Protein AF-A0A7L3MLP2-F1 (afdb_monomer_lite)

Organism: NCBI:txid2585811

Secondary structure (DSSP, 8-state):
------------TTTTS-----------SS--TTT------TTTSS---TT---SS----S---------------

Radius of gyration: 16.31 Å; chains: 1; bounding box: 41×26×41 Å

InterPro domains:
  IPR006201 Neurotransmitter-gated ion-channel [PTHR18945] (1-68)
  IPR006202 Neurotransmitter-gated ion-channel ligand-binding domain [PF02931] (1-72)
  IPR018000 Neurotransmitter-gated ion-channel, conserved site [PS00236] (8-22)
  IPR036734 Neurotransmitter-gated ion-channel ligand-binding domain superfamily [G3DSA:2.70.170.10] (1-76)
  IPR036734 Neurotransmitter-gated ion-channel ligand-binding domain superfamily [SSF63712] (1-73)

pLDDT: mean 92.23, std 8.47, range [48.31, 97.56]

Foldseek 3Di:
DDDDDDDFDADCPPPPPGDGDGDDDDDDPQDAPVGDDDDADPPCSDDDDPPDDDPRDDDDPDDDDDDPDDDDPNPD

Structure (mmCIF, N/CA/C/O backbone):
data_AF-A0A7L3MLP2-F1
#
_entry.id   AF-A0A7L3MLP2-F1
#
loop_
_atom_site.group_PDB
_atom_site.id
_atom_site.type_symbol
_atom_site.label_atom_id
_atom_site.label_alt_id
_atom_site.label_comp_id
_atom_site.label_asym_id
_atom_site.label_entity_id
_atom_site.label_seq_id
_atom_site.pdbx_PDB_ins_code
_atom_site.Cartn_x
_a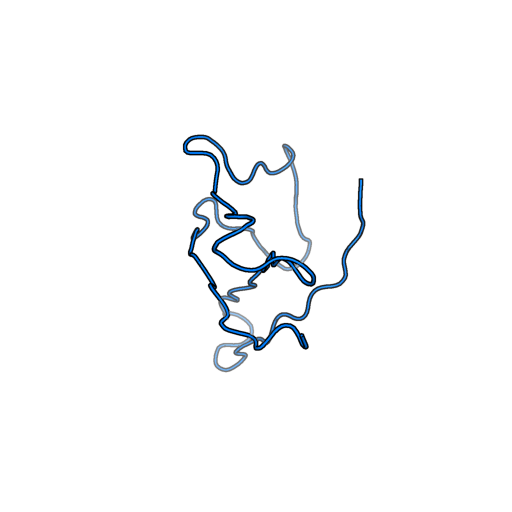tom_site.Cartn_y
_atom_site.Cartn_z
_atom_site.occupancy
_atom_site.B_iso_or_equiv
_atom_site.auth_seq_id
_atom_site.auth_comp_id
_atom_site.auth_asym_id
_atom_site.auth_atom_id
_atom_site.pdbx_PDB_model_num
ATOM 1 N N . ARG A 1 1 ? -8.816 -3.563 -13.743 1.00 91.00 1 ARG A N 1
ATOM 2 C CA . ARG A 1 1 ? -9.316 -4.141 -12.471 1.00 91.00 1 ARG A CA 1
ATOM 3 C C . ARG A 1 1 ? -8.469 -5.359 -12.154 1.00 91.00 1 ARG A C 1
ATOM 5 O O . ARG A 1 1 ? -8.404 -6.243 -12.994 1.00 91.00 1 ARG A O 1
ATOM 12 N N . ILE A 1 2 ? -7.813 -5.374 -11.000 1.00 96.38 2 ILE A N 1
ATOM 13 C CA . ILE A 1 2 ? -6.968 -6.482 -10.538 1.00 96.38 2 ILE A CA 1
ATOM 14 C C . ILE A 1 2 ? -7.396 -6.790 -9.100 1.00 96.38 2 ILE A C 1
ATOM 16 O O . ILE A 1 2 ? -7.776 -5.874 -8.372 1.00 96.38 2 ILE A O 1
ATOM 20 N N . THR A 1 3 ? -7.372 -8.060 -8.710 1.00 97.00 3 THR A N 1
ATOM 21 C CA . THR A 1 3 ? -7.547 -8.492 -7.319 1.00 97.00 3 THR A CA 1
ATOM 22 C C . THR A 1 3 ? -6.207 -9.023 -6.838 1.00 97.00 3 THR A C 1
ATOM 24 O O . THR A 1 3 ? -5.607 -9.856 -7.512 1.00 97.00 3 THR A O 1
ATOM 27 N N . LEU A 1 4 ? -5.726 -8.511 -5.707 1.00 96.31 4 LEU A N 1
ATOM 28 C CA . LEU A 1 4 ? -4.405 -8.822 -5.171 1.00 96.31 4 LEU A CA 1
ATOM 29 C C . LEU A 1 4 ? -4.536 -9.403 -3.767 1.00 96.31 4 LEU A C 1
ATOM 31 O O . LEU A 1 4 ? -5.343 -8.935 -2.966 1.00 96.31 4 LEU A O 1
ATOM 35 N N . THR A 1 5 ? -3.692 -10.382 -3.464 1.00 97.12 5 THR A N 1
ATOM 36 C CA . THR A 1 5 ? -3.435 -10.836 -2.099 1.00 97.12 5 THR A CA 1
ATOM 37 C C . THR A 1 5 ? -2.042 -10.357 -1.727 1.00 97.12 5 THR A C 1
ATOM 39 O O . THR A 1 5 ? -1.060 -10.786 -2.326 1.00 97.12 5 THR A O 1
ATOM 42 N N . LEU A 1 6 ? -1.965 -9.426 -0.779 1.00 97.56 6 LEU A N 1
ATOM 43 C CA . LEU A 1 6 ? -0.713 -8.807 -0.354 1.00 97.56 6 LEU A CA 1
ATOM 44 C C . LEU A 1 6 ? -0.310 -9.336 1.019 1.00 97.56 6 LEU A C 1
ATOM 46 O O . LEU A 1 6 ? -1.156 -9.521 1.894 1.00 97.56 6 LEU A O 1
ATOM 50 N N . ALA A 1 7 ? 0.988 -9.552 1.212 1.00 97.50 7 ALA A N 1
ATOM 51 C CA . ALA A 1 7 ? 1.526 -9.880 2.521 1.00 97.50 7 ALA A CA 1
ATOM 52 C C . ALA A 1 7 ? 1.565 -8.619 3.400 1.00 97.50 7 ALA A C 1
ATOM 54 O O . ALA A 1 7 ? 2.126 -7.601 3.002 1.00 97.50 7 ALA A O 1
ATOM 55 N N . CYS A 1 8 ? 0.997 -8.704 4.603 1.00 97.56 8 CYS A N 1
ATOM 56 C CA . CYS A 1 8 ? 1.051 -7.652 5.616 1.00 97.56 8 CYS A CA 1
ATOM 57 C C . CYS A 1 8 ? 1.512 -8.264 6.949 1.00 97.56 8 CYS A C 1
ATOM 59 O O . CYS A 1 8 ? 0.704 -8.889 7.640 1.00 97.56 8 CYS A O 1
ATOM 61 N N . PRO A 1 9 ? 2.809 -8.168 7.296 1.00 96.88 9 PRO A N 1
ATOM 62 C CA . PRO A 1 9 ? 3.297 -8.646 8.584 1.00 96.88 9 PRO A CA 1
ATOM 63 C C . PRO A 1 9 ? 2.726 -7.779 9.716 1.00 96.88 9 PRO A C 1
ATOM 65 O O . PRO A 1 9 ? 2.903 -6.563 9.711 1.00 96.88 9 PRO A O 1
ATOM 68 N N . MET A 1 10 ? 2.046 -8.414 10.674 1.00 96.94 10 MET A N 1
ATOM 69 C CA . MET A 1 10 ? 1.371 -7.738 11.787 1.00 96.94 10 MET A CA 1
ATOM 70 C C . MET A 1 10 ? 2.210 -7.764 13.070 1.00 96.94 10 MET A C 1
ATOM 72 O O . MET A 1 10 ? 2.810 -8.792 13.393 1.00 96.94 10 MET A O 1
ATOM 76 N N . ASP A 1 11 ? 2.205 -6.666 13.832 1.00 96.88 11 ASP A N 1
ATOM 77 C CA . ASP A 1 11 ? 2.743 -6.633 15.202 1.00 96.88 11 ASP A CA 1
ATOM 78 C C . ASP A 1 11 ? 1.591 -6.767 16.207 1.00 96.88 11 ASP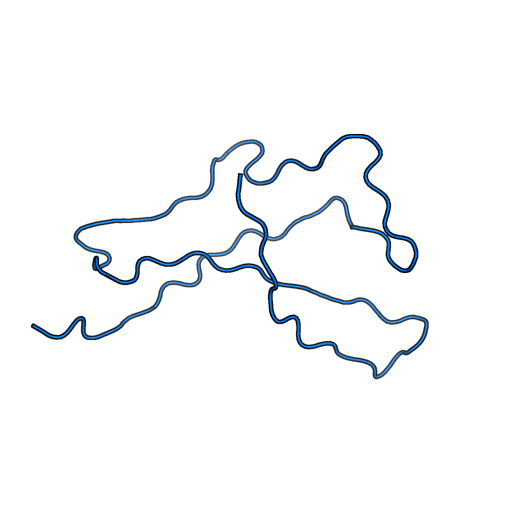 A C 1
ATOM 80 O O . ASP A 1 11 ? 0.786 -5.853 16.372 1.00 96.88 11 ASP A O 1
ATOM 84 N N . LEU A 1 12 ? 1.497 -7.924 16.866 1.00 96.88 12 LEU A N 1
ATOM 85 C CA . LEU A 1 12 ? 0.365 -8.302 17.723 1.00 96.88 12 LEU A CA 1
ATOM 86 C C . LEU A 1 12 ? 0.622 -8.088 19.222 1.00 96.88 12 LEU A C 1
ATOM 88 O O . LEU A 1 12 ? -0.141 -8.580 20.052 1.00 96.88 12 LEU A O 1
ATOM 92 N N . LYS A 1 13 ? 1.679 -7.360 19.605 1.00 97.38 13 LYS A N 1
ATOM 93 C CA . LYS A 1 13 ? 2.022 -7.135 21.027 1.00 97.38 13 LYS A CA 1
ATOM 94 C C . LYS A 1 13 ? 0.880 -6.545 21.856 1.00 97.38 13 LYS A C 1
ATOM 96 O O . LYS A 1 13 ? 0.782 -6.849 23.038 1.00 97.38 13 LYS A O 1
ATOM 101 N N . ASN A 1 14 ? 0.041 -5.713 21.238 1.00 95.81 14 ASN A N 1
ATOM 102 C CA . ASN A 1 14 ? -1.043 -4.991 21.907 1.00 95.81 14 ASN A CA 1
ATOM 103 C C . ASN A 1 14 ? -2.433 -5.555 21.592 1.00 95.81 14 ASN A C 1
ATOM 105 O O . ASN A 1 14 ? -3.426 -4.864 21.812 1.00 95.81 14 ASN A O 1
ATOM 109 N N . PHE A 1 15 ? -2.523 -6.784 21.077 1.00 94.69 15 PHE A N 1
ATOM 110 C CA . PHE A 1 15 ? -3.808 -7.403 20.763 1.00 94.69 15 PHE A CA 1
ATOM 111 C C . PHE A 1 15 ? -4.743 -7.415 21.991 1.00 94.69 15 PHE A C 1
ATOM 113 O O . PHE A 1 15 ? -4.295 -7.781 23.082 1.00 94.69 15 PHE A O 1
ATOM 120 N N . PRO A 1 16 ? -6.034 -7.043 21.858 1.00 94.88 16 PRO A N 1
ATOM 121 C CA . PRO A 1 16 ? -6.778 -6.747 20.621 1.00 94.88 16 PRO A CA 1
ATOM 122 C C . PRO A 1 16 ? -6.828 -5.255 20.225 1.00 94.88 16 PRO A C 1
ATOM 124 O O . PRO A 1 16 ? -7.655 -4.863 19.408 1.00 94.88 16 PRO A O 1
ATOM 127 N N . MET A 1 17 ? -6.021 -4.400 20.857 1.00 95.69 17 MET A N 1
ATOM 128 C CA . MET A 1 17 ? -6.002 -2.938 20.672 1.00 95.69 17 MET A CA 1
ATOM 129 C C . MET A 1 17 ? -4.791 -2.473 19.847 1.00 95.69 17 MET A C 1
ATOM 131 O O . MET A 1 17 ? -4.269 -1.370 20.020 1.00 95.69 17 MET A O 1
ATOM 135 N N . ASP A 1 18 ? -4.295 -3.343 18.984 1.00 96.06 18 ASP A N 1
ATOM 136 C CA . ASP A 1 18 ? -3.172 -3.108 18.096 1.00 96.06 18 ASP A CA 1
ATOM 137 C C . ASP A 1 18 ? -3.548 -2.221 16.899 1.00 96.06 18 ASP A C 1
ATOM 139 O O . ASP A 1 18 ? -4.702 -2.105 16.489 1.00 96.06 18 ASP A O 1
ATOM 143 N N . VAL A 1 19 ? -2.535 -1.571 16.327 1.00 95.62 19 VAL A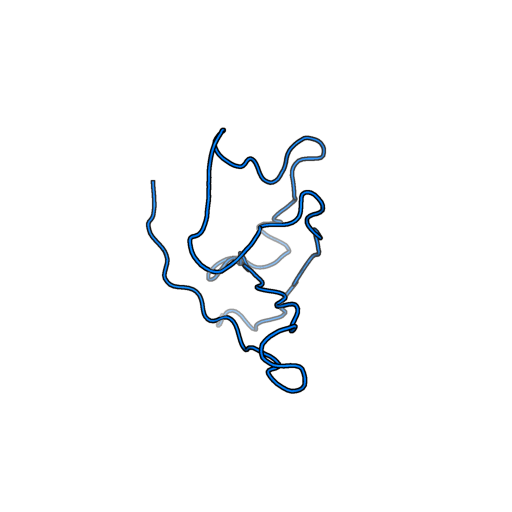 N 1
ATOM 144 C CA . VAL A 1 19 ? -2.659 -0.786 15.097 1.00 95.62 19 VAL A CA 1
ATOM 145 C C . VAL A 1 19 ? -1.738 -1.411 14.068 1.00 95.62 19 VAL A C 1
ATOM 147 O O . VAL A 1 19 ? -0.534 -1.509 14.297 1.00 95.62 19 VAL A O 1
ATOM 150 N N . GLN A 1 20 ? -2.308 -1.809 12.933 1.00 96.81 20 GLN A N 1
ATOM 151 C CA . GLN A 1 20 ? -1.570 -2.469 11.864 1.00 96.81 20 GLN A CA 1
ATOM 152 C C . GLN A 1 20 ? -1.262 -1.509 10.716 1.00 96.81 20 GLN A C 1
ATOM 154 O O . GLN A 1 20 ? -2.131 -0.762 10.262 1.00 96.81 20 GLN A O 1
ATOM 159 N N . THR A 1 21 ? -0.024 -1.571 10.223 1.00 96.56 21 THR A N 1
ATOM 160 C CA . THR A 1 21 ? 0.438 -0.816 9.053 1.00 96.56 21 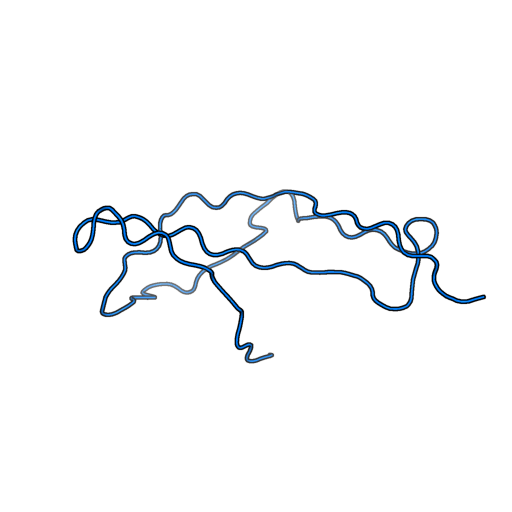THR A CA 1
ATOM 161 C C . THR A 1 21 ? 0.688 -1.786 7.906 1.00 96.56 21 THR A C 1
ATOM 163 O O . THR A 1 21 ? 1.734 -2.429 7.844 1.00 96.56 21 THR A O 1
ATOM 166 N N . CYS A 1 22 ? -0.269 -1.882 6.984 1.00 96.88 22 CYS A N 1
ATOM 167 C CA . CYS A 1 22 ? -0.123 -2.695 5.780 1.00 96.88 22 CYS A CA 1
ATOM 168 C C . CYS A 1 22 ? 0.412 -1.865 4.616 1.00 96.88 22 CYS A C 1
ATOM 170 O O . CYS A 1 22 ? -0.150 -0.825 4.275 1.00 96.88 22 CYS A O 1
ATOM 172 N N . ILE A 1 23 ? 1.486 -2.351 3.994 1.00 96.69 23 ILE A N 1
ATOM 173 C CA . ILE A 1 23 ? 2.142 -1.690 2.866 1.00 96.69 23 ILE A CA 1
ATOM 174 C C . ILE A 1 23 ? 1.782 -2.369 1.546 1.00 96.69 23 ILE A C 1
ATOM 176 O O . ILE A 1 23 ? 1.647 -3.588 1.465 1.00 96.69 23 ILE A O 1
ATOM 180 N N . MET A 1 24 ? 1.672 -1.564 0.495 1.00 96.62 24 MET A N 1
ATOM 181 C CA . MET A 1 24 ? 1.567 -2.016 -0.888 1.00 96.62 24 MET A CA 1
ATOM 182 C C . MET A 1 24 ? 2.724 -1.396 -1.662 1.00 96.62 24 MET A C 1
ATOM 184 O O . MET A 1 24 ? 2.970 -0.197 -1.546 1.00 96.62 24 MET A O 1
ATOM 188 N N . GLN A 1 25 ? 3.445 -2.212 -2.424 1.00 95.75 25 GLN A N 1
ATOM 189 C CA . GLN A 1 25 ? 4.597 -1.776 -3.207 1.00 95.75 25 GLN A CA 1
ATOM 190 C C . GLN A 1 25 ? 4.340 -2.060 -4.682 1.00 95.75 25 GLN A C 1
ATOM 192 O O . GLN A 1 25 ? 3.816 -3.117 -5.032 1.00 95.75 25 GLN A O 1
ATOM 197 N N . LEU A 1 26 ? 4.700 -1.098 -5.528 1.00 94.94 26 LEU A N 1
ATOM 198 C CA . LEU A 1 26 ? 4.683 -1.233 -6.977 1.00 94.94 26 LEU A CA 1
ATOM 199 C C . LEU A 1 26 ? 6.113 -1.055 -7.477 1.00 94.94 26 LEU A C 1
ATOM 201 O O . LEU A 1 26 ? 6.778 -0.084 -7.121 1.00 94.94 26 LEU A O 1
ATOM 205 N N . GLU A 1 27 ? 6.578 -1.990 -8.297 1.00 93.19 27 GLU A N 1
ATOM 206 C CA . GLU A 1 27 ? 7.916 -1.953 -8.876 1.00 93.19 27 GLU A CA 1
ATOM 207 C C . GLU A 1 27 ? 7.900 -2.415 -10.329 1.00 93.19 27 GLU A C 1
ATOM 209 O O . GLU A 1 27 ? 7.005 -3.141 -10.770 1.00 93.19 27 GLU A O 1
ATOM 214 N N . SER A 1 28 ? 8.896 -1.958 -11.083 1.00 92.19 28 SER A N 1
ATOM 215 C CA . SER A 1 28 ? 9.159 -2.471 -12.418 1.00 92.19 28 SER A CA 1
ATOM 216 C C . SER A 1 28 ? 10.051 -3.696 -12.302 1.00 92.19 28 SER A C 1
ATOM 218 O O . SER A 1 28 ? 11.096 -3.647 -11.660 1.00 92.19 28 SER A O 1
ATOM 220 N N . PHE A 1 29 ? 9.648 -4.787 -12.946 1.00 89.75 29 PHE A N 1
ATOM 221 C CA . PHE A 1 29 ? 10.456 -6.001 -12.992 1.00 89.75 29 PHE A CA 1
ATOM 222 C C . PHE A 1 29 ? 11.508 -5.965 -14.114 1.00 89.75 29 PHE A C 1
ATOM 224 O O . PHE A 1 29 ? 12.596 -6.510 -13.962 1.00 89.75 29 PHE A O 1
ATOM 231 N N . GLY A 1 30 ? 11.178 -5.346 -15.254 1.00 88.62 30 GLY A N 1
ATOM 232 C CA . GLY A 1 30 ? 11.974 -5.436 -16.485 1.00 88.62 30 GLY A CA 1
ATOM 233 C C . GLY A 1 30 ? 12.723 -4.166 -16.889 1.00 88.62 30 GLY A C 1
ATOM 234 O O . GLY A 1 30 ? 13.511 -4.221 -17.826 1.00 88.62 30 GLY A O 1
ATOM 235 N N . TYR A 1 31 ? 12.477 -3.039 -16.218 1.00 89.25 31 TYR A N 1
ATOM 236 C CA . TYR A 1 31 ? 13.086 -1.749 -16.556 1.00 89.25 31 TYR A CA 1
ATOM 237 C C . TYR A 1 31 ? 13.856 -1.185 -15.376 1.00 89.25 31 TYR A C 1
ATOM 239 O O . TYR A 1 31 ? 13.393 -1.265 -14.236 1.00 89.25 31 TYR A O 1
ATOM 247 N N . THR A 1 32 ? 15.005 -0.585 -15.673 1.00 90.31 32 THR A N 1
ATOM 248 C CA . THR A 1 32 ? 15.808 0.121 -14.678 1.00 90.31 32 THR A CA 1
ATOM 249 C C . THR A 1 32 ? 15.272 1.533 -14.449 1.00 90.31 32 THR A C 1
ATOM 251 O O . THR A 1 32 ? 14.465 2.043 -15.227 1.00 90.31 32 THR A O 1
ATOM 254 N N . MET A 1 33 ? 15.773 2.204 -13.410 1.00 89.62 33 MET A N 1
ATOM 255 C CA . MET A 1 33 ? 15.419 3.600 -13.116 1.00 89.62 33 MET A CA 1
ATOM 256 C C . MET A 1 33 ? 15.810 4.585 -14.231 1.00 89.62 33 MET A C 1
ATOM 258 O O . MET A 1 33 ? 15.270 5.686 -14.274 1.00 89.62 33 MET A O 1
ATOM 262 N N . ASN A 1 34 ? 16.731 4.208 -15.127 1.00 88.81 34 ASN A N 1
ATOM 263 C CA . ASN A 1 34 ? 17.097 5.035 -16.281 1.00 88.81 34 ASN A CA 1
ATOM 264 C C . ASN A 1 34 ? 16.033 4.990 -17.388 1.00 88.81 34 ASN A C 1
ATOM 266 O O . ASN A 1 34 ? 15.948 5.920 -18.185 1.00 88.81 34 ASN A O 1
ATOM 270 N N . ASP A 1 35 ? 15.236 3.920 -17.432 1.00 90.81 35 ASP A N 1
ATOM 271 C CA . ASP A 1 35 ? 14.252 3.679 -18.487 1.00 90.81 35 ASP A CA 1
ATOM 272 C C . ASP A 1 35 ? 12.834 4.040 -18.032 1.00 90.81 35 ASP A C 1
ATOM 274 O O . ASP A 1 35 ? 12.018 4.509 -18.827 1.00 90.81 35 ASP A O 1
ATOM 278 N N . LEU A 1 36 ? 12.521 3.803 -16.752 1.00 92.31 36 LEU A N 1
ATOM 279 C CA . LEU A 1 36 ? 11.187 4.002 -16.199 1.00 92.31 36 LEU A CA 1
ATOM 280 C C . LEU A 1 36 ? 11.237 4.434 -14.730 1.00 92.31 36 LEU A C 1
ATOM 282 O O . LEU A 1 36 ? 11.904 3.815 -13.904 1.00 92.31 36 LEU A O 1
ATOM 286 N N . ILE A 1 37 ? 10.455 5.464 -14.400 1.00 93.69 37 ILE A N 1
ATOM 287 C CA . ILE A 1 37 ? 10.306 5.998 -13.042 1.00 93.69 37 ILE A CA 1
ATOM 288 C C . ILE A 1 37 ? 8.817 6.013 -12.686 1.00 93.69 37 ILE A C 1
ATOM 290 O O . ILE A 1 37 ? 7.998 6.528 -13.448 1.00 93.69 37 ILE A O 1
ATOM 294 N N . PHE A 1 38 ? 8.469 5.443 -11.530 1.00 95.25 38 PHE A N 1
ATOM 295 C CA . PHE A 1 38 ? 7.120 5.529 -10.973 1.00 95.25 38 PHE A CA 1
ATOM 296 C C . PHE A 1 38 ? 7.015 6.683 -9.984 1.00 95.25 38 PHE A C 1
ATOM 298 O O . PHE A 1 38 ? 7.803 6.781 -9.049 1.00 95.25 38 PHE A O 1
ATOM 305 N N . GLU A 1 39 ? 5.984 7.500 -10.170 1.00 95.94 39 GLU A N 1
ATOM 306 C CA . GLU A 1 39 ? 5.673 8.641 -9.319 1.00 95.94 39 GLU A CA 1
ATOM 307 C C . GLU A 1 39 ? 4.222 8.573 -8.846 1.00 95.94 39 GLU A C 1
ATOM 309 O O . GLU A 1 39 ? 3.324 8.140 -9.578 1.00 95.94 39 GLU A O 1
ATOM 314 N N . TRP A 1 40 ? 3.989 9.012 -7.612 1.00 96.56 40 TRP A N 1
ATOM 315 C CA . TRP A 1 40 ? 2.637 9.183 -7.094 1.00 96.56 40 TRP A CA 1
ATOM 316 C C . TRP A 1 40 ? 2.012 10.449 -7.680 1.00 96.56 40 TRP A C 1
ATOM 318 O O . TRP A 1 40 ? 2.680 11.464 -7.860 1.00 96.56 40 TRP A O 1
ATOM 328 N N . GLN A 1 41 ? 0.705 10.418 -7.944 1.00 96.50 41 GLN A N 1
ATOM 329 C CA . GLN A 1 41 ? -0.006 11.639 -8.320 1.00 96.50 41 GLN A CA 1
ATOM 330 C C . GLN A 1 41 ? -0.024 12.622 -7.144 1.00 96.50 41 GLN A C 1
ATOM 332 O O . GLN A 1 41 ? -0.364 12.239 -6.027 1.00 96.50 41 GLN A O 1
ATOM 337 N N . GLU A 1 42 ? 0.255 13.903 -7.404 1.00 93.94 42 GLU A N 1
ATOM 338 C CA . GLU A 1 42 ? 0.262 14.949 -6.366 1.00 93.94 42 GLU A CA 1
ATOM 339 C C . GLU A 1 42 ? -1.079 15.069 -5.628 1.00 93.94 42 GLU A C 1
ATOM 341 O O . GLU A 1 42 ? -1.129 15.418 -4.450 1.00 93.94 42 GLU A O 1
ATOM 346 N N . LYS A 1 43 ? -2.185 14.786 -6.326 1.00 94.06 43 LYS A N 1
ATOM 347 C CA . LYS A 1 43 ? -3.540 14.879 -5.784 1.00 94.06 43 LYS A CA 1
ATOM 348 C C . LYS A 1 43 ? -4.234 13.535 -5.876 1.00 94.06 43 LYS A C 1
ATOM 350 O O . LYS A 1 43 ? -4.446 13.012 -6.964 1.00 94.06 43 LYS A O 1
ATOM 355 N N . GLY A 1 44 ? -4.637 13.017 -4.719 1.00 92.44 44 GLY A N 1
ATOM 356 C CA . GLY A 1 44 ? -5.474 11.828 -4.636 1.00 92.44 44 GLY A CA 1
ATOM 357 C C . GLY A 1 44 ? -4.799 10.557 -5.149 1.00 92.44 44 GLY A C 1
ATOM 358 O O . GLY A 1 44 ? -5.485 9.756 -5.762 1.00 92.44 44 GLY A O 1
ATOM 359 N N . ALA A 1 45 ? -3.502 10.345 -4.898 1.00 95.06 45 ALA A N 1
ATOM 360 C CA . ALA A 1 45 ? -2.770 9.146 -5.333 1.00 95.06 45 ALA A CA 1
ATOM 361 C C . ALA A 1 45 ? -3.461 7.813 -4.982 1.00 95.06 45 ALA A C 1
ATOM 363 O O . ALA A 1 45 ? -3.333 6.832 -5.712 1.00 95.06 45 ALA A O 1
ATOM 364 N N . VAL A 1 46 ? -4.200 7.784 -3.868 1.00 95.38 46 VAL A N 1
ATOM 365 C CA . VAL A 1 46 ? -5.007 6.644 -3.430 1.00 95.38 46 VAL A CA 1
ATOM 366 C C . VAL A 1 46 ? -6.421 7.133 -3.148 1.00 95.38 46 VAL A C 1
ATOM 368 O O . VAL A 1 46 ? -6.636 7.904 -2.212 1.00 95.38 46 VAL A O 1
ATOM 371 N N . GLN A 1 47 ? -7.391 6.668 -3.935 1.00 94.88 47 GLN A N 1
ATOM 372 C CA . GLN A 1 47 ? -8.809 6.887 -3.657 1.00 94.88 47 GLN A CA 1
ATOM 373 C C . GLN A 1 47 ? -9.429 5.622 -3.067 1.00 94.88 47 GLN A C 1
ATOM 375 O O . GLN A 1 47 ? -9.115 4.502 -3.473 1.00 94.88 47 GLN A O 1
ATOM 380 N N . VAL A 1 48 ? -10.316 5.810 -2.097 1.00 95.06 48 VAL A N 1
ATOM 381 C CA . VAL A 1 48 ? -11.077 4.736 -1.457 1.00 95.06 48 VAL A CA 1
ATOM 382 C C . VAL A 1 48 ? -12.541 4.928 -1.829 1.00 95.06 48 VAL A C 1
ATOM 384 O O . VAL A 1 48 ? -13.000 6.061 -1.921 1.00 95.06 48 VAL A O 1
ATOM 387 N N . ALA A 1 49 ? -13.257 3.833 -2.080 1.00 94.81 49 ALA A N 1
ATOM 388 C CA . ALA A 1 49 ? -14.676 3.900 -2.401 1.00 94.81 49 ALA A CA 1
ATOM 389 C C . ALA A 1 49 ? -15.495 4.418 -1.209 1.00 94.81 49 ALA A C 1
ATOM 391 O O . ALA A 1 49 ? -15.254 4.020 -0.064 1.00 94.81 49 ALA A O 1
ATOM 392 N N . ASP A 1 50 ? -16.492 5.254 -1.496 1.00 93.44 50 ASP A N 1
ATOM 393 C CA . ASP A 1 50 ? -17.407 5.778 -0.485 1.00 93.44 50 ASP A CA 1
ATOM 394 C C . ASP A 1 50 ? -18.137 4.636 0.233 1.00 93.44 50 ASP A C 1
ATOM 396 O O . ASP A 1 50 ? -18.647 3.702 -0.390 1.00 93.44 50 ASP A O 1
ATOM 400 N N . GLY A 1 51 ? -18.172 4.699 1.565 1.00 91.44 51 GLY A N 1
ATOM 401 C CA . GLY A 1 51 ? -18.815 3.678 2.393 1.00 91.44 51 GLY A CA 1
ATOM 402 C C . GLY A 1 51 ? -18.045 2.357 2.509 1.00 91.44 51 GLY A C 1
ATOM 403 O O . GLY A 1 51 ? -18.599 1.389 3.037 1.00 91.44 51 GLY A O 1
ATOM 404 N N . LEU A 1 52 ? -16.783 2.284 2.058 1.00 94.31 52 LEU A N 1
ATOM 405 C CA . LEU A 1 52 ? -15.945 1.112 2.315 1.00 94.31 52 LEU A CA 1
ATOM 406 C C . LEU A 1 52 ? -15.774 0.910 3.826 1.00 94.31 52 LEU A C 1
ATOM 408 O O . LEU A 1 52 ? -15.230 1.760 4.528 1.00 94.31 52 LEU A O 1
ATOM 412 N N . THR A 1 53 ? -16.195 -0.256 4.309 1.00 95.00 53 THR A N 1
ATOM 413 C CA . THR A 1 53 ? -16.044 -0.669 5.704 1.00 95.00 53 THR A CA 1
ATOM 414 C C . THR A 1 53 ? -15.379 -2.034 5.770 1.00 95.00 53 THR A C 1
ATOM 416 O O . THR A 1 53 ? -15.554 -2.878 4.889 1.00 95.00 53 THR A O 1
ATOM 419 N N . LEU A 1 54 ? -14.585 -2.244 6.817 1.00 95.19 54 LEU A N 1
ATOM 420 C CA . LEU A 1 54 ? -14.003 -3.541 7.135 1.00 95.19 54 LEU A CA 1
ATOM 421 C C . LEU A 1 54 ? -14.632 -4.027 8.448 1.00 95.19 54 LEU A C 1
ATOM 423 O O . LEU A 1 54 ? -14.820 -3.229 9.362 1.00 95.19 54 LEU A O 1
ATOM 427 N N . PRO A 1 55 ? -14.956 -5.323 8.573 1.00 95.12 55 PRO A N 1
ATOM 428 C CA . PRO A 1 55 ? -15.673 -5.834 9.741 1.00 95.12 55 PRO A CA 1
ATOM 429 C C . PRO A 1 55 ? -14.841 -5.811 11.031 1.00 95.12 55 PRO A C 1
ATOM 431 O O . PRO A 1 55 ? -15.407 -5.766 12.117 1.00 95.12 55 PRO A O 1
ATOM 434 N N . GLN A 1 56 ? -13.510 -5.870 10.920 1.00 93.88 56 GLN A N 1
ATOM 435 C CA . GLN A 1 56 ? -12.596 -5.977 12.066 1.00 93.88 56 GLN A CA 1
ATOM 436 C C . GLN A 1 56 ? -11.667 -4.770 12.230 1.00 93.88 56 GLN A C 1
ATOM 438 O O . GLN A 1 56 ? -11.079 -4.597 13.291 1.00 93.88 56 GLN A O 1
ATOM 443 N N . PHE A 1 57 ? -11.523 -3.943 11.194 1.00 95.25 57 PHE A N 1
ATOM 444 C CA . PHE A 1 57 ? -10.560 -2.846 11.162 1.00 95.25 57 PHE A CA 1
ATOM 445 C C . PHE A 1 57 ? -11.235 -1.556 10.715 1.00 95.25 57 PHE A C 1
ATOM 447 O O . PHE A 1 57 ? -12.248 -1.567 10.023 1.00 95.25 57 PHE A O 1
ATOM 454 N N . ILE A 1 58 ? -10.630 -0.430 11.068 1.00 95.00 58 ILE A N 1
ATOM 455 C CA . ILE A 1 58 ? -11.013 0.881 10.553 1.00 95.00 58 ILE A CA 1
ATOM 456 C C . ILE A 1 58 ? -9.821 1.402 9.763 1.00 95.00 58 ILE A C 1
ATOM 458 O O . ILE A 1 58 ? -8.709 1.490 10.287 1.00 95.00 58 ILE A O 1
ATOM 462 N N . LEU A 1 59 ? -10.044 1.718 8.489 1.00 95.38 59 LEU A N 1
ATOM 463 C CA . LEU A 1 59 ? -9.007 2.298 7.647 1.00 95.38 59 LEU A CA 1
ATOM 464 C C . LEU A 1 59 ? -8.835 3.775 8.014 1.00 95.38 59 LEU A C 1
ATOM 466 O O . LEU A 1 59 ? -9.797 4.539 7.973 1.00 95.38 59 LEU A O 1
ATOM 470 N N . LYS A 1 60 ? -7.612 4.183 8.362 1.00 94.44 60 LYS A N 1
ATOM 471 C CA . LYS A 1 60 ? -7.307 5.592 8.638 1.00 94.44 60 LYS A CA 1
ATOM 472 C C . LYS A 1 60 ? -7.378 6.433 7.359 1.00 94.44 60 LYS A C 1
ATOM 474 O O . LYS A 1 60 ? -7.090 5.958 6.260 1.00 94.44 60 LYS A O 1
ATOM 479 N N . GLU A 1 61 ? -7.755 7.702 7.508 1.00 89.50 61 GLU A N 1
ATOM 480 C CA . GLU A 1 61 ? -7.830 8.640 6.383 1.00 89.50 61 GLU A CA 1
ATOM 481 C C . GLU A 1 61 ? -6.453 9.044 5.853 1.00 89.50 61 GLU A C 1
ATOM 483 O O . GLU A 1 61 ? -6.311 9.257 4.651 1.00 89.50 61 GLU A O 1
ATOM 488 N N . GLU A 1 62 ? -5.445 9.102 6.717 1.00 90.62 62 GLU A N 1
ATOM 489 C CA . GLU A 1 62 ? -4.063 9.389 6.341 1.00 90.62 62 GLU A CA 1
ATOM 490 C C . GLU A 1 62 ? -3.401 8.139 5.741 1.00 90.62 62 GLU A C 1
ATOM 492 O O . GLU A 1 62 ? -3.455 7.055 6.328 1.00 90.62 62 GLU A O 1
ATOM 497 N N . LYS A 1 63 ? -2.798 8.286 4.554 1.00 94.56 63 LYS A N 1
ATOM 498 C CA . LYS A 1 63 ? -2.019 7.238 3.884 1.00 94.56 63 LYS A CA 1
ATOM 499 C C . LYS A 1 63 ? -0.620 7.765 3.604 1.00 94.56 63 LYS A C 1
ATOM 501 O O . LYS A 1 63 ? -0.468 8.781 2.932 1.00 94.56 63 LYS A O 1
ATOM 506 N N . ASP A 1 64 ? 0.380 7.029 4.067 1.00 95.44 64 ASP A N 1
ATOM 507 C CA . ASP A 1 64 ? 1.777 7.339 3.797 1.00 95.44 64 ASP A CA 1
ATOM 508 C C . ASP A 1 64 ? 2.147 6.942 2.365 1.00 95.44 64 ASP A C 1
ATOM 510 O O . ASP A 1 64 ? 2.019 5.779 1.977 1.00 95.44 64 ASP A O 1
ATOM 514 N N . LEU A 1 65 ? 2.673 7.898 1.599 1.00 96.25 65 LEU A N 1
ATOM 515 C CA . LEU A 1 65 ? 3.245 7.659 0.275 1.00 96.25 65 LEU A CA 1
ATOM 516 C C . LEU A 1 65 ? 4.763 7.765 0.372 1.00 96.25 65 LEU A C 1
ATOM 518 O O . LEU A 1 65 ? 5.301 8.783 0.806 1.00 96.25 65 LEU A O 1
ATOM 522 N N . ARG A 1 66 ? 5.464 6.694 0.001 1.00 95.25 66 ARG A N 1
ATOM 523 C CA . ARG A 1 66 ? 6.929 6.630 0.038 1.00 95.25 66 ARG A CA 1
ATOM 524 C C . ARG A 1 66 ? 7.451 5.908 -1.195 1.00 95.25 66 ARG A C 1
ATOM 526 O O . ARG A 1 66 ? 6.752 5.075 -1.772 1.00 95.25 66 ARG A O 1
ATOM 533 N N . TYR A 1 67 ? 8.691 6.209 -1.565 1.00 95.44 67 TYR A N 1
ATOM 534 C CA . TYR A 1 67 ? 9.411 5.478 -2.601 1.00 95.44 67 TYR A CA 1
ATOM 535 C C . TYR A 1 67 ? 10.097 4.256 -1.996 1.00 95.44 67 TYR A C 1
ATOM 537 O O . TYR A 1 67 ? 10.680 4.324 -0.913 1.00 95.44 67 TYR A O 1
ATOM 545 N N . CYS A 1 68 ? 10.042 3.136 -2.707 1.00 93.94 68 CYS A N 1
ATOM 546 C CA . CYS A 1 68 ? 10.682 1.886 -2.308 1.00 93.94 68 CYS A CA 1
ATOM 547 C C . CYS A 1 68 ? 11.747 1.436 -3.316 1.00 93.94 68 CYS A C 1
ATOM 549 O O . CYS A 1 68 ? 11.929 0.234 -3.486 1.00 93.94 68 CYS A O 1
ATOM 551 N N . THR A 1 69 ? 12.430 2.387 -3.971 1.00 91.94 69 THR A N 1
ATOM 552 C CA . THR A 1 69 ? 13.398 2.159 -5.056 1.00 91.94 69 THR A CA 1
ATOM 553 C C . THR A 1 69 ? 14.336 0.998 -4.760 1.00 91.94 69 THR A C 1
ATOM 555 O O . THR A 1 69 ? 15.048 0.981 -3.749 1.00 91.94 69 THR A O 1
ATOM 558 N N . LYS A 1 70 ? 14.348 0.028 -5.670 1.00 88.31 70 LYS A 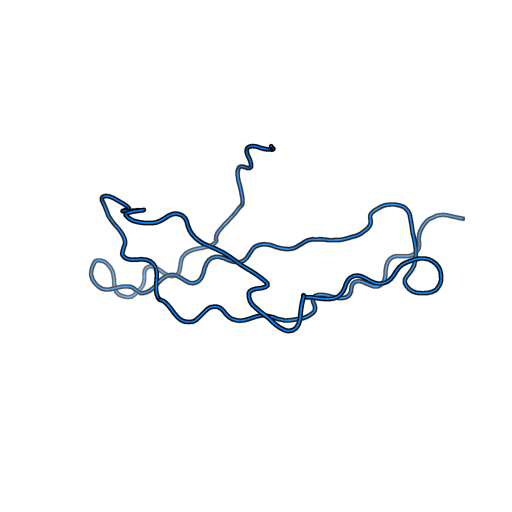N 1
ATOM 559 C CA . LYS A 1 70 ? 15.201 -1.148 -5.589 1.00 88.31 70 LYS A CA 1
ATOM 560 C C . LYS A 1 70 ? 16.259 -1.109 -6.678 1.00 88.31 70 LYS A C 1
ATOM 562 O O . LYS A 1 70 ? 15.979 -0.759 -7.818 1.00 88.31 70 LYS A O 1
ATOM 567 N N . HIS A 1 71 ? 17.473 -1.492 -6.303 1.00 82.19 71 HIS A N 1
ATOM 568 C CA . HIS A 1 71 ? 18.597 -1.610 -7.220 1.00 82.19 71 HIS A CA 1
ATOM 569 C C . HIS A 1 71 ? 18.845 -3.092 -7.457 1.00 82.19 71 HIS A C 1
ATOM 571 O O . HIS A 1 71 ? 19.405 -3.781 -6.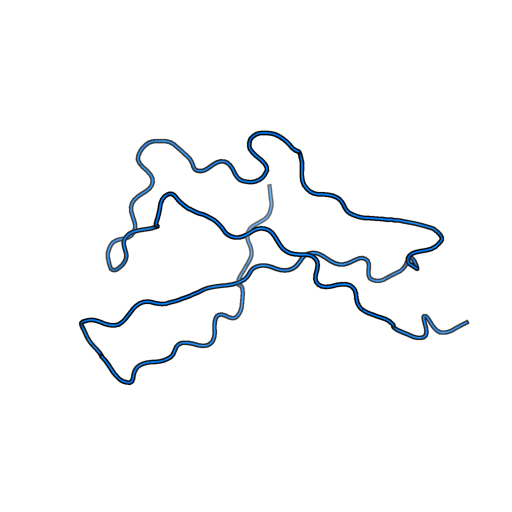604 1.00 82.19 71 HIS A O 1
ATOM 577 N N . TYR A 1 72 ? 18.377 -3.579 -8.600 1.00 75.69 72 TYR A N 1
ATOM 578 C CA . TYR A 1 72 ? 18.622 -4.938 -9.053 1.00 75.69 72 TYR A CA 1
ATOM 579 C C . TYR A 1 72 ? 19.529 -4.891 -10.276 1.00 75.69 72 TYR A C 1
ATOM 581 O O . TYR A 1 72 ? 19.371 -4.028 -11.138 1.00 75.69 72 TYR A O 1
ATOM 589 N N . ASN A 1 73 ? 20.457 -5.842 -10.367 1.00 66.81 73 ASN A N 1
ATOM 590 C CA . ASN A 1 73 ? 21.160 -6.102 -11.614 1.00 66.81 73 ASN A CA 1
ATOM 591 C C . ASN A 1 73 ? 20.161 -6.821 -12.526 1.00 66.81 73 ASN A C 1
ATOM 593 O O . ASN A 1 73 ? 20.023 -8.041 -12.450 1.00 66.81 73 ASN A O 1
ATOM 597 N N . THR A 1 74 ? 19.387 -6.076 -13.315 1.00 66.50 74 THR A N 1
ATOM 598 C CA . THR A 1 74 ? 18.587 -6.669 -14.391 1.00 66.50 74 THR A CA 1
ATOM 599 C C . THR A 1 74 ? 19.570 -7.366 -15.319 1.00 66.50 74 THR A C 1
ATOM 601 O O . THR A 1 74 ? 20.426 -6.695 -15.886 1.00 66.50 74 THR A O 1
ATOM 604 N N . GLY A 1 75 ? 19.516 -8.700 -15.360 1.00 59.47 75 GLY A N 1
ATOM 605 C CA . GLY A 1 75 ? 20.536 -9.559 -15.964 1.00 59.47 75 GLY A CA 1
ATOM 606 C C . GLY A 1 75 ? 20.729 -9.331 -17.461 1.00 59.47 75 GLY A C 1
ATOM 607 O O . GLY A 1 75 ? 20.167 -10.071 -18.266 1.00 59.47 75 GLY A O 1
ATOM 608 N N . GLN A 1 76 ? 21.520 -8.315 -17.802 1.00 48.31 76 GLN A N 1
ATOM 609 C CA . GLN A 1 76 ? 22.207 -8.193 -19.084 1.00 48.31 76 GLN A CA 1
ATOM 610 C C . GLN A 1 76 ? 23.470 -9.049 -19.084 1.00 48.31 76 GLN A C 1
ATOM 612 O O . GLN A 1 76 ? 24.152 -9.100 -18.033 1.00 48.31 76 GLN A O 1
#

Sequence (76 aa):
RITLTLACPMDLKNFPMDVQTCIMQLESFGYTMNDLIFEWQEKGAVQVADGLTLPQFILKEEKDLRYCTKHYNTGQ